Protein AF-A0A6B2TD72-F1 (afdb_monomer_lite)

Radius of gyration: 23.35 Å; chains: 1; bounding box: 45×33×60 Å

Secondary structure (DSSP, 8-state):
----EEEEEEETTEEEEEEE-TTS-EEEEEETTTTEEEES-GGGHHHHHHHHGGG--SS-EESSPPPPPHHHHHHHPPPGGG--TTS-TTHHHHHHHHHSPPP--------

Foldseek 3Di:
DFQKDWDWDADPNFIKIWIAGPVGDTQWMAGPVQLEIEGPDPVCVVVVCVVCVVVRDDDHYYYDDDDDDPVRVVVVDDDPVRDCPVVDPCPVVVVVCVVPPDDDDDDDPDD

pLDDT: mean 88.23, std 7.9, range [50.03, 96.5]

Sequence (111 aa):
MTGLRVVPAWRHGQERLYVYLADGRNVAWYDREASRVNLLSEESEEDVLDVLAPFLTGQVTVGPPPVPTPAELARLALHPDDDLAPNRPGEALRISLDRDPAPARRLRADA

Structure (mmCIF, N/CA/C/O backbone):
data_AF-A0A6B2TD72-F1
#
_entry.id   AF-A0A6B2TD72-F1
#
loop_
_atom_site.group_PDB
_atom_site.id
_atom_site.type_symbol
_atom_site.label_atom_id
_atom_site.label_alt_id
_atom_site.label_comp_id
_atom_site.label_asym_id
_atom_site.label_entity_id
_atom_site.label_seq_id
_atom_site.pdbx_PDB_ins_code
_atom_site.Cartn_x
_atom_site.Cartn_y
_atom_site.Cartn_z
_atom_site.occupancy
_atom_site.B_iso_or_equiv
_atom_site.auth_seq_id
_atom_site.auth_comp_id
_atom_site.auth_asym_id
_atom_site.auth_atom_id
_atom_site.pdbx_PDB_model_num
ATOM 1 N N . MET A 1 1 ? -19.311 14.141 12.515 1.00 50.03 1 MET A N 1
ATOM 2 C CA . MET A 1 1 ? -19.519 13.082 11.509 1.00 50.03 1 MET A CA 1
ATOM 3 C C . MET A 1 1 ? -18.783 13.507 10.263 1.00 50.03 1 MET A C 1
ATOM 5 O O . MET A 1 1 ? -19.303 14.287 9.471 1.00 50.03 1 MET A O 1
ATOM 9 N N . THR A 1 2 ? -17.528 13.106 10.164 1.00 64.31 2 THR A N 1
ATOM 10 C CA . THR A 1 2 ? -16.716 13.346 8.981 1.00 64.31 2 THR A CA 1
ATOM 11 C C . THR A 1 2 ? -17.319 12.544 7.836 1.00 64.31 2 THR A C 1
ATOM 13 O O . THR A 1 2 ? -17.680 11.383 8.000 1.00 64.31 2 THR A O 1
ATOM 16 N N . GLY A 1 3 ? -17.562 13.189 6.693 1.00 84.75 3 GLY A N 1
ATOM 17 C CA . GLY A 1 3 ? -18.203 12.583 5.518 1.00 84.75 3 GLY A CA 1
ATOM 18 C C . GLY A 1 3 ? -17.310 11.557 4.814 1.00 84.75 3 GLY A C 1
ATOM 19 O O . GLY A 1 3 ? -17.234 11.559 3.587 1.00 84.75 3 GLY A O 1
ATOM 20 N N . LEU A 1 4 ? -16.580 10.750 5.585 1.00 93.81 4 LEU A N 1
ATOM 21 C CA . LEU A 1 4 ? -15.668 9.735 5.106 1.00 93.81 4 LEU A CA 1
ATOM 22 C C . LEU A 1 4 ? -16.442 8.519 4.616 1.00 93.81 4 LEU A C 1
ATOM 24 O O . LEU A 1 4 ? -17.421 8.075 5.217 1.00 93.81 4 LEU A O 1
ATOM 28 N N . ARG A 1 5 ? -15.969 7.960 3.508 1.00 95.06 5 ARG A N 1
ATOM 29 C CA . ARG A 1 5 ? -16.525 6.765 2.887 1.00 95.06 5 ARG A CA 1
ATOM 30 C C . ARG A 1 5 ? -15.448 5.702 2.768 1.00 95.06 5 ARG A C 1
ATOM 32 O O . ARG A 1 5 ? -14.403 5.946 2.171 1.00 95.06 5 ARG A O 1
ATOM 39 N N . VAL A 1 6 ? -15.761 4.503 3.247 1.00 96.50 6 VAL A N 1
ATOM 40 C CA . VAL A 1 6 ? -14.925 3.312 3.069 1.00 96.50 6 VAL A CA 1
ATOM 41 C C . VAL A 1 6 ? -15.354 2.572 1.801 1.00 96.50 6 VAL A C 1
ATOM 43 O O . VAL A 1 6 ? -16.540 2.303 1.599 1.00 96.50 6 VAL A O 1
ATOM 46 N N . VAL A 1 7 ? -14.399 2.259 0.927 1.00 95.88 7 VAL A N 1
ATOM 47 C CA . VAL A 1 7 ? -14.626 1.553 -0.341 1.00 95.88 7 VAL A CA 1
ATOM 48 C C . VAL A 1 7 ? -13.697 0.339 -0.429 1.00 95.88 7 VAL A C 1
ATOM 50 O O . VAL A 1 7 ? -12.478 0.519 -0.475 1.00 95.88 7 VAL A O 1
ATOM 53 N N . PRO A 1 8 ? -14.235 -0.892 -0.482 1.00 94.81 8 PRO A N 1
ATOM 54 C CA . PRO A 1 8 ? -13.428 -2.081 -0.710 1.00 94.81 8 PRO A CA 1
ATOM 55 C C . PRO A 1 8 ? -12.945 -2.147 -2.161 1.00 94.81 8 PRO A C 1
ATOM 57 O O . PRO A 1 8 ? -13.685 -1.827 -3.094 1.00 94.81 8 PRO A O 1
ATOM 60 N N . ALA A 1 9 ? -11.708 -2.592 -2.358 1.00 93.75 9 ALA A N 1
ATOM 61 C CA . ALA A 1 9 ? -11.115 -2.789 -3.670 1.00 93.75 9 ALA A CA 1
ATOM 62 C C . ALA A 1 9 ? -10.131 -3.964 -3.672 1.00 93.75 9 ALA A C 1
ATOM 64 O O . ALA A 1 9 ? -9.455 -4.240 -2.684 1.00 93.75 9 ALA A O 1
ATOM 65 N N . TRP A 1 10 ? -10.027 -4.616 -4.829 1.00 90.25 10 TRP A N 1
ATOM 66 C CA . TRP A 1 10 ? -9.058 -5.674 -5.093 1.00 90.25 10 TRP A CA 1
ATOM 67 C C . TRP A 1 10 ? -7.984 -5.152 -6.044 1.00 90.25 10 TRP A C 1
ATOM 69 O O . TRP A 1 10 ? -8.278 -4.779 -7.182 1.00 90.25 10 TRP A O 1
ATOM 79 N N . ARG A 1 11 ? -6.730 -5.114 -5.587 1.00 82.31 11 ARG A N 1
ATOM 80 C CA . ARG A 1 11 ? -5.578 -4.722 -6.411 1.00 82.31 11 ARG A CA 1
ATOM 81 C C . ARG A 1 11 ? -4.423 -5.680 -6.201 1.00 82.31 11 ARG A C 1
ATOM 83 O O . ARG A 1 11 ? -4.081 -5.986 -5.071 1.00 82.31 11 ARG A O 1
ATOM 90 N N . HIS A 1 12 ? -3.797 -6.105 -7.300 1.00 80.69 12 HIS A N 1
ATOM 91 C CA . HIS A 1 12 ? -2.622 -6.987 -7.274 1.00 80.69 12 HIS A CA 1
ATOM 92 C C . HIS A 1 12 ? -2.826 -8.263 -6.430 1.00 80.69 12 HIS A C 1
ATOM 94 O O . HIS A 1 12 ? -1.890 -8.752 -5.815 1.00 80.69 12 HIS A O 1
ATOM 100 N N . GLY A 1 13 ? -4.058 -8.788 -6.389 1.00 85.06 13 GLY A N 1
ATOM 101 C CA . GLY A 1 13 ? -4.415 -9.963 -5.584 1.00 85.06 13 GLY A CA 1
ATOM 102 C C . GLY A 1 13 ? -4.691 -9.686 -4.101 1.00 85.06 13 GLY A C 1
ATOM 103 O O . GLY A 1 13 ? -5.017 -10.623 -3.385 1.00 85.06 13 GLY A O 1
ATOM 104 N N . GLN A 1 14 ? -4.611 -8.430 -3.652 1.00 86.44 14 GLN A N 1
ATOM 105 C CA . GLN A 1 14 ? -4.825 -8.036 -2.259 1.00 86.44 14 GLN A CA 1
ATOM 106 C C . GLN A 1 14 ? -6.141 -7.273 -2.080 1.00 86.44 14 GLN A C 1
ATOM 108 O O . GLN A 1 14 ? -6.482 -6.395 -2.884 1.00 86.44 14 GLN A O 1
ATOM 113 N N . GLU A 1 15 ? -6.859 -7.583 -0.997 1.00 90.88 15 GLU A N 1
ATOM 114 C CA . GLU A 1 15 ? -8.034 -6.829 -0.557 1.00 90.88 15 GLU A CA 1
ATOM 115 C C . GLU A 1 15 ? -7.598 -5.600 0.252 1.00 90.88 15 GLU A C 1
ATOM 117 O O . GLU A 1 15 ? -6.874 -5.708 1.244 1.00 90.88 15 GLU A O 1
ATOM 122 N N . ARG A 1 16 ? -8.062 -4.418 -0.163 1.00 94.56 16 ARG A N 1
ATOM 123 C CA . ARG A 1 16 ? -7.784 -3.142 0.505 1.00 94.56 16 ARG A CA 1
ATOM 124 C C . ARG A 1 16 ? -9.066 -2.359 0.723 1.00 94.56 16 ARG A C 1
ATOM 126 O O . ARG A 1 16 ? -9.958 -2.372 -0.125 1.00 94.56 16 ARG A O 1
ATOM 133 N N . LEU A 1 17 ? -9.134 -1.628 1.831 1.00 95.88 17 LEU A N 1
ATOM 134 C CA . LEU A 1 17 ? -10.212 -0.673 2.085 1.00 95.88 17 LEU A CA 1
ATOM 135 C C . LEU A 1 17 ? -9.678 0.743 1.925 1.00 95.88 17 LEU A C 1
ATOM 137 O O . LEU A 1 17 ? -8.782 1.151 2.653 1.00 95.88 17 LEU A O 1
ATOM 141 N N . TYR A 1 18 ? -10.223 1.492 0.979 1.00 95.62 18 TYR A N 1
ATOM 142 C CA . TYR A 1 18 ? -9.856 2.882 0.742 1.00 95.62 18 TYR A CA 1
ATOM 143 C C . TYR A 1 18 ? -10.796 3.821 1.486 1.00 95.62 18 TYR A C 1
ATOM 145 O O . TYR A 1 18 ? -12.006 3.599 1.492 1.00 95.62 18 TYR A O 1
ATOM 153 N N . VAL A 1 19 ? -10.249 4.882 2.071 1.00 96.19 19 VAL A N 1
ATOM 154 C CA . VAL A 1 19 ? -11.007 5.910 2.782 1.00 96.19 19 VAL A CA 1
ATOM 155 C C . VAL A 1 19 ? -10.971 7.194 1.970 1.00 96.19 19 VAL A C 1
ATOM 157 O O . VAL A 1 19 ? -9.906 7.740 1.676 1.00 96.19 19 VAL A O 1
ATOM 160 N N . TYR A 1 20 ? -12.154 7.670 1.602 1.00 95.44 20 TYR A N 1
ATOM 161 C CA . TYR A 1 20 ? -12.337 8.868 0.797 1.00 95.44 20 TYR A CA 1
ATOM 162 C C . TYR A 1 20 ? -13.065 9.949 1.580 1.00 95.44 20 TYR A C 1
ATOM 164 O O . TYR A 1 20 ? -14.011 9.653 2.305 1.00 95.44 20 TYR A O 1
ATOM 172 N N . LEU A 1 21 ? -12.672 11.200 1.367 1.00 93.19 21 LEU A N 1
ATOM 173 C CA . LEU A 1 21 ? -13.443 12.379 1.742 1.00 93.19 21 LEU A CA 1
ATOM 174 C C . LEU A 1 21 ? -14.701 12.511 0.877 1.00 93.19 21 LEU A C 1
ATOM 176 O O . LEU A 1 21 ? -14.804 11.939 -0.211 1.00 93.19 21 LEU A O 1
ATOM 180 N N . ALA A 1 22 ? -15.643 13.334 1.340 1.00 90.81 22 ALA A N 1
ATOM 181 C CA . ALA A 1 22 ? -16.875 13.638 0.613 1.00 90.81 22 ALA A CA 1
ATOM 182 C C . ALA A 1 22 ? -16.623 14.280 -0.767 1.00 90.81 22 ALA A C 1
ATOM 184 O O . ALA A 1 22 ? -17.441 14.133 -1.671 1.00 90.81 22 ALA A O 1
ATOM 185 N N . ASP A 1 23 ? -15.484 14.957 -0.940 1.00 90.06 23 ASP A N 1
ATOM 186 C CA . ASP A 1 23 ? -15.040 15.535 -2.215 1.00 90.06 23 ASP A CA 1
ATOM 187 C C . ASP A 1 23 ? -14.371 14.516 -3.162 1.00 90.06 23 ASP A C 1
ATOM 189 O O . ASP A 1 23 ? -13.971 14.865 -4.271 1.00 90.06 23 ASP A O 1
ATOM 193 N N . GLY A 1 24 ? -14.256 13.251 -2.743 1.00 91.44 24 GLY A N 1
ATOM 194 C CA . GLY A 1 24 ? -13.667 12.166 -3.522 1.00 91.44 24 GLY A CA 1
ATOM 195 C C . GLY A 1 24 ? -12.148 12.030 -3.396 1.00 91.44 24 GLY A C 1
ATOM 196 O O . GLY A 1 24 ? -11.577 11.141 -4.033 1.00 91.44 24 GLY A O 1
ATOM 197 N N . ARG A 1 25 ? -11.468 12.847 -2.581 1.00 93.25 25 ARG A N 1
ATOM 198 C CA . ARG A 1 25 ? -10.035 12.663 -2.306 1.00 93.25 25 ARG A CA 1
ATOM 199 C C . ARG A 1 25 ? -9.803 11.452 -1.410 1.00 93.25 25 ARG A C 1
ATOM 201 O O . ARG A 1 25 ? -10.482 11.272 -0.406 1.00 93.25 25 ARG A O 1
ATOM 208 N N . ASN A 1 26 ? -8.820 10.633 -1.765 1.00 93.75 26 ASN A N 1
ATOM 209 C CA . ASN A 1 26 ? -8.355 9.536 -0.923 1.00 93.75 26 ASN A CA 1
ATOM 210 C C . ASN A 1 26 ? -7.478 10.098 0.204 1.00 93.75 26 ASN A C 1
ATOM 212 O O . ASN A 1 26 ? -6.536 10.838 -0.079 1.00 93.75 26 ASN A O 1
ATOM 216 N N . VAL A 1 27 ? -7.779 9.734 1.447 1.00 94.75 27 VAL A N 1
ATOM 217 C CA . VAL A 1 27 ? -7.016 10.151 2.633 1.00 94.75 27 VAL A CA 1
ATOM 218 C C . VAL A 1 27 ? -6.297 9.001 3.324 1.00 94.75 27 VAL A C 1
ATOM 220 O O . VAL A 1 27 ? -5.326 9.248 4.036 1.00 94.75 27 VAL A O 1
ATOM 223 N N . ALA A 1 28 ? -6.720 7.755 3.104 1.00 95.19 28 ALA A N 1
ATOM 224 C CA . ALA A 1 28 ? -6.067 6.587 3.677 1.00 95.19 28 ALA A CA 1
ATOM 225 C C . ALA A 1 28 ? -6.456 5.287 2.970 1.00 95.19 28 ALA A C 1
ATOM 227 O O . ALA A 1 28 ? -7.453 5.204 2.250 1.00 95.19 28 ALA A O 1
ATOM 228 N N . TRP A 1 29 ? -5.702 4.226 3.238 1.00 94.75 29 TRP A N 1
ATOM 229 C CA . TRP A 1 29 ? -6.124 2.869 2.911 1.00 94.75 29 TRP A CA 1
ATOM 230 C C . TRP A 1 29 ? -5.655 1.857 3.955 1.00 94.75 29 TRP A C 1
ATOM 232 O O . TRP A 1 29 ? -4.561 1.970 4.506 1.00 94.75 29 TRP A O 1
ATOM 242 N N . TYR A 1 30 ? -6.492 0.856 4.212 1.00 94.56 30 TYR A N 1
ATOM 243 C CA . TYR A 1 30 ? -6.211 -0.266 5.095 1.00 94.56 30 TYR A CA 1
ATOM 244 C C . TYR A 1 30 ? -5.836 -1.502 4.277 1.00 94.56 30 TYR A C 1
ATOM 246 O O . TYR A 1 30 ? -6.599 -1.946 3.413 1.00 94.56 30 TYR A O 1
ATOM 254 N N . ASP A 1 31 ? -4.653 -2.035 4.563 1.00 92.38 31 ASP A N 1
ATOM 255 C CA . ASP A 1 31 ? -4.189 -3.342 4.125 1.00 92.38 31 ASP A CA 1
ATOM 256 C C . ASP A 1 31 ? -4.652 -4.403 5.125 1.00 92.38 31 ASP A C 1
ATOM 258 O O . ASP A 1 31 ? -4.193 -4.424 6.273 1.00 92.38 31 ASP A O 1
ATOM 262 N N . ARG A 1 32 ? -5.561 -5.279 4.694 1.00 89.75 32 ARG A N 1
ATOM 263 C CA . ARG A 1 32 ? -6.057 -6.370 5.540 1.00 89.75 32 ARG A CA 1
ATOM 264 C C . ARG A 1 32 ? -5.026 -7.465 5.764 1.00 89.75 32 ARG A C 1
ATOM 266 O O . ARG A 1 32 ? -5.040 -8.088 6.818 1.00 89.75 32 ARG A O 1
ATOM 273 N N . GLU A 1 33 ? -4.148 -7.697 4.796 1.00 88.81 33 GLU A N 1
ATOM 274 C CA . GLU A 1 33 ? -3.129 -8.742 4.876 1.00 88.81 33 GLU A CA 1
ATOM 275 C C . GLU A 1 33 ? -2.006 -8.323 5.830 1.00 88.81 33 GLU A C 1
ATOM 277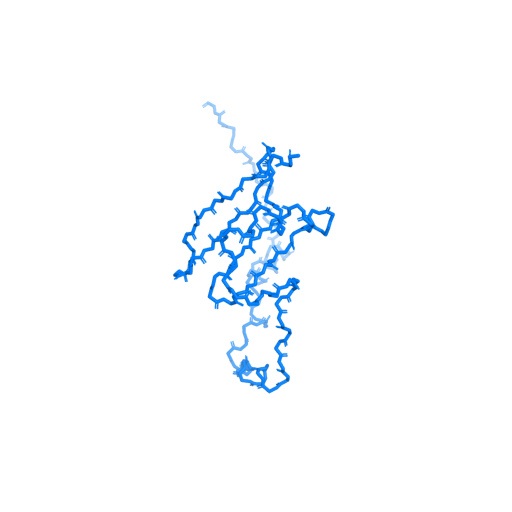 O O . GLU A 1 33 ? -1.571 -9.105 6.672 1.00 88.81 33 GLU A O 1
ATOM 282 N N . ALA A 1 34 ? -1.583 -7.059 5.750 1.00 88.75 34 ALA A N 1
ATOM 283 C CA . ALA A 1 34 ? -0.523 -6.515 6.597 1.00 88.75 34 ALA A CA 1
ATOM 284 C C . ALA A 1 34 ? -1.018 -5.893 7.919 1.00 88.75 34 ALA A C 1
ATOM 286 O O . ALA A 1 34 ? -0.202 -5.363 8.676 1.00 88.75 34 ALA A O 1
ATOM 287 N N . SER A 1 35 ? -2.332 -5.898 8.184 1.00 92.31 35 SER A N 1
ATOM 288 C CA . SER A 1 35 ? -2.971 -5.182 9.300 1.00 92.31 35 SER A CA 1
ATOM 289 C C . SER A 1 35 ? -2.425 -3.758 9.473 1.00 92.31 35 SER A C 1
ATOM 291 O O . SER A 1 35 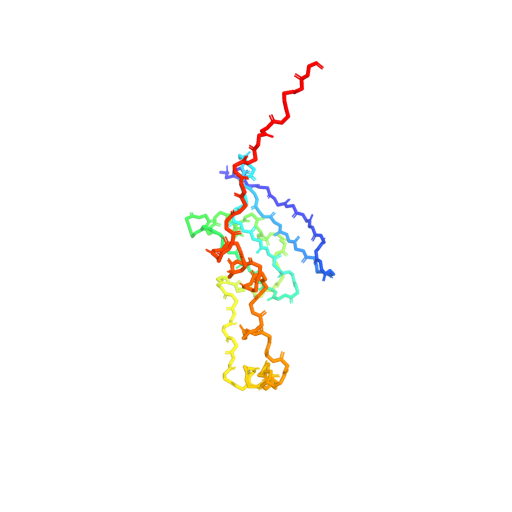? -1.954 -3.362 10.546 1.00 92.31 35 SER A O 1
ATOM 293 N N . ARG A 1 36 ? -2.453 -2.979 8.384 1.00 92.44 36 ARG A N 1
ATOM 294 C CA . ARG A 1 36 ? -1.809 -1.661 8.331 1.00 92.44 36 ARG A CA 1
ATOM 295 C C . ARG A 1 36 ? -2.684 -0.593 7.703 1.00 92.44 36 ARG A C 1
ATOM 297 O O . ARG A 1 36 ? -3.172 -0.761 6.590 1.00 92.44 36 ARG A O 1
ATOM 304 N N . VAL A 1 37 ? -2.807 0.540 8.383 1.00 95.12 37 VAL A N 1
ATOM 305 C CA . VAL A 1 37 ? -3.422 1.755 7.848 1.00 95.12 37 VAL A CA 1
ATOM 306 C C . VAL A 1 37 ? -2.326 2.676 7.328 1.00 95.12 37 VAL A C 1
ATOM 308 O O . VAL A 1 37 ? -1.420 3.083 8.056 1.00 95.12 37 VAL A O 1
ATOM 311 N N . ASN A 1 38 ? -2.418 3.005 6.047 1.00 93.50 38 ASN A N 1
ATOM 312 C CA . ASN A 1 38 ? -1.546 3.956 5.381 1.00 93.50 38 ASN A CA 1
ATOM 313 C C . ASN A 1 38 ? -2.301 5.273 5.239 1.00 93.50 38 ASN A C 1
ATOM 315 O O . ASN A 1 38 ? -3.282 5.346 4.496 1.00 93.50 38 ASN A O 1
ATOM 319 N N . LEU A 1 39 ? -1.836 6.298 5.944 1.00 93.56 39 LEU A N 1
ATOM 320 C CA . LEU A 1 39 ? -2.381 7.647 5.873 1.00 93.56 39 LEU A CA 1
ATOM 321 C C . LEU A 1 39 ? -1.711 8.420 4.736 1.00 93.56 39 LEU A C 1
ATOM 323 O O . LEU A 1 39 ? -0.500 8.341 4.544 1.00 93.56 39 LEU A O 1
ATOM 327 N N . LEU A 1 40 ? -2.512 9.170 3.985 1.00 90.94 40 LEU A N 1
ATOM 328 C CA . LEU A 1 40 ? -2.046 10.135 2.986 1.00 90.94 40 LEU A CA 1
ATOM 329 C C . LEU A 1 40 ? -2.088 11.575 3.525 1.00 90.94 40 LEU A C 1
ATOM 331 O O . LEU A 1 40 ? -1.524 12.476 2.911 1.00 90.94 40 LEU A O 1
ATOM 335 N N . SER A 1 41 ? -2.756 11.785 4.661 1.00 84.62 41 SER A N 1
ATOM 336 C CA . SER A 1 41 ? -2.821 13.045 5.399 1.00 84.62 41 SER A CA 1
ATOM 337 C C . SER A 1 41 ? -2.867 12.742 6.897 1.00 84.62 41 SER A C 1
ATOM 339 O O . SER A 1 41 ? -3.746 12.007 7.346 1.00 84.62 41 SER A O 1
ATOM 341 N N . GLU A 1 42 ? -1.925 13.300 7.657 1.00 84.69 42 GLU A N 1
ATOM 342 C CA . GLU A 1 42 ? -1.855 13.142 9.120 1.00 84.69 42 GLU A CA 1
ATOM 343 C C . GLU A 1 42 ? -3.022 13.850 9.828 1.00 84.69 42 GLU A C 1
ATOM 345 O O . GLU A 1 42 ? -3.514 13.379 10.846 1.00 84.69 42 GLU A O 1
ATOM 350 N N . GLU A 1 43 ? -3.540 14.936 9.246 1.00 87.19 43 GLU A N 1
ATOM 351 C CA . GLU A 1 43 ? -4.639 15.729 9.818 1.00 87.19 43 GLU A CA 1
ATOM 352 C C . GLU A 1 43 ? -5.954 14.942 9.947 1.00 87.19 43 GLU A C 1
ATOM 354 O O . GLU A 1 43 ? -6.830 15.333 10.710 1.00 87.19 43 GLU A O 1
ATOM 359 N N . SER A 1 44 ? -6.112 13.853 9.187 1.00 87.88 44 SER A N 1
ATOM 360 C CA . SER A 1 44 ? -7.324 13.020 9.169 1.00 87.88 44 SER A CA 1
ATOM 361 C C . SER A 1 44 ? -7.170 11.702 9.935 1.00 87.88 44 SER A C 1
ATOM 363 O O . SER A 1 44 ? -8.027 10.834 9.797 1.00 87.88 44 SER A O 1
ATOM 365 N N . GLU A 1 45 ? -6.087 11.507 10.695 1.00 91.81 45 GLU A N 1
ATOM 366 C CA . GLU A 1 45 ? -5.784 10.225 11.349 1.00 91.81 45 GLU A CA 1
ATOM 367 C C . GLU A 1 45 ? -6.927 9.721 12.240 1.00 91.81 45 GLU A C 1
ATOM 369 O O . GLU A 1 45 ? -7.393 8.596 12.058 1.00 91.81 45 GLU A O 1
ATOM 374 N N . GLU A 1 46 ? -7.400 10.550 13.171 1.00 92.50 46 GLU A N 1
ATOM 375 C CA . GLU A 1 46 ? -8.426 10.160 14.145 1.00 92.50 46 GLU A CA 1
ATOM 376 C C . GLU A 1 46 ? -9.741 9.774 13.452 1.00 92.50 46 GLU A C 1
ATOM 378 O O . GLU A 1 46 ? -10.285 8.698 13.696 1.00 92.50 46 GLU A O 1
ATOM 383 N N . ASP A 1 47 ? -10.193 10.598 12.506 1.00 93.50 47 ASP A N 1
ATOM 384 C CA . ASP A 1 47 ? -11.399 10.345 11.715 1.00 93.50 47 ASP A CA 1
ATOM 385 C C . ASP A 1 47 ? -11.286 9.079 10.849 1.00 93.50 47 ASP A C 1
ATOM 387 O O . ASP A 1 47 ? -12.251 8.325 10.685 1.00 93.50 47 ASP A O 1
ATOM 391 N N . VAL A 1 48 ? -10.101 8.825 10.283 1.00 94.56 48 VAL A N 1
ATOM 392 C CA . VAL A 1 48 ? -9.819 7.613 9.504 1.00 94.56 48 VAL A CA 1
ATOM 393 C C . VAL A 1 48 ? -9.880 6.373 10.392 1.00 94.56 48 VAL A C 1
ATOM 395 O O . VAL A 1 48 ? -10.440 5.356 9.977 1.00 94.56 48 VAL A O 1
ATOM 398 N N . LEU A 1 49 ? -9.305 6.427 11.593 1.00 94.25 49 LEU A N 1
ATOM 399 C CA . LEU A 1 49 ? -9.332 5.303 12.525 1.00 94.25 49 LEU A CA 1
ATOM 400 C C . LEU A 1 49 ? -10.749 5.030 13.035 1.00 94.25 49 LEU A C 1
ATOM 402 O O . LEU A 1 49 ? -11.136 3.863 13.106 1.00 94.25 49 LEU A O 1
ATOM 406 N N . ASP A 1 50 ? -11.536 6.072 13.303 1.00 94.62 50 ASP A N 1
ATOM 407 C CA . ASP A 1 50 ? -12.935 5.940 13.723 1.00 94.62 50 ASP A CA 1
ATOM 408 C C . ASP A 1 50 ? -13.790 5.270 12.633 1.00 94.62 50 ASP A C 1
ATOM 410 O O . ASP A 1 50 ? -14.461 4.266 12.883 1.00 94.62 50 ASP A O 1
ATOM 414 N N . VAL A 1 51 ? -13.694 5.731 11.376 1.00 95.56 51 VAL A N 1
ATOM 415 C CA . VAL A 1 51 ? -14.478 5.143 10.273 1.00 95.56 51 VAL A CA 1
ATOM 416 C C . VAL A 1 51 ? -14.019 3.726 9.906 1.00 95.56 51 VAL A C 1
ATOM 418 O O . VAL A 1 51 ? -14.818 2.913 9.430 1.00 95.56 51 VAL A O 1
ATOM 421 N N . LEU A 1 52 ? -12.737 3.408 10.116 1.00 95.19 52 LEU A N 1
ATOM 422 C CA . LEU A 1 52 ? -12.193 2.076 9.859 1.00 95.19 52 LEU A CA 1
ATOM 423 C C . LEU A 1 52 ? -12.433 1.094 11.004 1.00 95.19 52 LEU A C 1
ATOM 425 O O . LEU A 1 52 ? -12.374 -0.108 10.743 1.00 95.19 52 LEU A O 1
ATOM 429 N N . ALA A 1 53 ? -12.734 1.556 12.222 1.00 94.38 53 ALA A N 1
ATOM 430 C CA . ALA A 1 53 ? -12.859 0.720 13.416 1.00 94.38 53 ALA A CA 1
ATOM 431 C C . ALA A 1 53 ? -13.688 -0.571 13.219 1.00 94.38 53 ALA A C 1
ATOM 433 O O . ALA A 1 53 ? -13.231 -1.623 13.668 1.00 94.38 53 ALA A O 1
ATOM 434 N N . PRO A 1 54 ? -14.828 -0.577 12.492 1.00 94.25 54 PRO A N 1
ATOM 435 C CA . PRO A 1 54 ? -15.603 -1.802 12.255 1.00 94.25 54 PRO A CA 1
ATOM 436 C C . PRO A 1 54 ? -14.898 -2.858 11.388 1.00 94.25 54 PRO A C 1
ATOM 438 O O . PRO A 1 54 ? -15.308 -4.017 11.368 1.00 94.25 54 PRO A O 1
ATOM 441 N N . PHE A 1 55 ? -13.879 -2.462 10.625 1.00 92.19 55 PHE A N 1
ATOM 442 C CA . PHE A 1 55 ? -13.185 -3.307 9.654 1.00 92.19 55 PHE A CA 1
ATOM 443 C C . PHE A 1 55 ? -11.813 -3.786 10.126 1.00 92.19 55 PHE A C 1
ATOM 445 O O . PHE A 1 55 ? -11.267 -4.714 9.521 1.00 92.19 55 PHE A O 1
ATOM 452 N N . LEU A 1 56 ? -11.256 -3.140 11.154 1.00 92.19 56 LEU A N 1
ATOM 453 C CA . LEU A 1 56 ? -9.944 -3.456 11.703 1.00 92.19 56 LEU A CA 1
ATOM 454 C C . LEU A 1 56 ? -9.985 -4.795 12.443 1.00 92.19 56 LEU A C 1
ATOM 456 O O . LEU A 1 56 ? -10.817 -5.018 13.322 1.00 92.19 56 LEU A O 1
ATOM 460 N N . THR A 1 57 ? -9.058 -5.688 12.107 1.00 87.38 57 THR A N 1
ATOM 461 C CA . THR A 1 57 ? -8.935 -6.996 12.758 1.00 87.38 57 THR A CA 1
ATOM 462 C C . THR A 1 57 ? -7.667 -7.061 13.601 1.00 87.38 57 THR A C 1
ATOM 464 O O . THR A 1 57 ? -6.563 -7.143 13.064 1.00 87.38 57 THR A O 1
ATOM 467 N N . GLY A 1 58 ? -7.824 -7.076 14.927 1.00 86.19 58 GLY A N 1
ATOM 468 C CA . GLY A 1 58 ? -6.709 -7.201 15.868 1.00 86.19 58 GLY A CA 1
ATOM 469 C C . GLY A 1 58 ? -5.905 -5.909 16.039 1.00 86.19 58 GLY A C 1
ATOM 470 O O . GLY A 1 58 ? -6.443 -4.811 15.924 1.00 86.19 58 GLY A O 1
ATOM 471 N N . GLN A 1 59 ? -4.618 -6.043 16.366 1.00 87.50 59 GLN A N 1
ATOM 472 C CA . GLN A 1 59 ? -3.716 -4.895 16.446 1.00 87.50 59 GLN A CA 1
ATOM 473 C C . GLN A 1 59 ? -3.358 -4.413 15.040 1.00 87.50 59 GLN A C 1
ATOM 475 O O . GLN A 1 59 ? -2.991 -5.207 14.175 1.00 87.50 59 GLN A O 1
ATOM 480 N N . VAL A 1 60 ? -3.453 -3.103 14.838 1.00 91.94 60 VAL A N 1
ATOM 481 C CA . VAL A 1 60 ? -3.222 -2.453 13.550 1.00 91.94 60 VAL A CA 1
ATOM 482 C C . VAL A 1 60 ? -2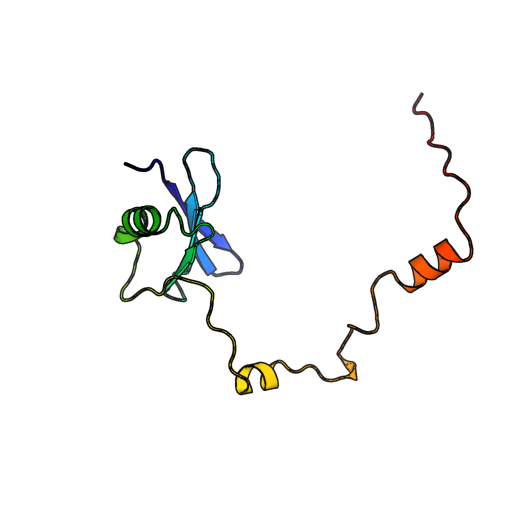.069 -1.478 13.698 1.00 91.94 60 VAL A C 1
ATOM 484 O O . VAL A 1 60 ? -1.949 -0.791 14.711 1.00 91.94 60 VAL A O 1
ATOM 487 N N . THR A 1 61 ? -1.213 -1.423 12.685 1.00 93.25 61 THR A N 1
ATOM 488 C CA . THR A 1 61 ? -0.136 -0.433 12.618 1.00 93.25 61 THR A CA 1
ATOM 489 C C . THR A 1 61 ? -0.560 0.750 11.762 1.00 93.25 61 THR A C 1
ATOM 491 O O . THR A 1 61 ? -1.152 0.573 10.698 1.00 93.25 61 THR A O 1
ATOM 494 N N . VAL A 1 62 ? -0.253 1.959 12.223 1.00 92.50 62 VAL A N 1
ATOM 495 C CA . VAL A 1 62 ? -0.457 3.198 11.467 1.00 92.50 62 VAL A CA 1
ATOM 496 C C . VAL A 1 62 ? 0.906 3.729 11.050 1.00 92.50 62 VAL A C 1
ATOM 498 O O . VAL A 1 62 ? 1.863 3.677 11.825 1.00 92.50 62 VAL A O 1
ATOM 501 N N . GLY A 1 63 ? 1.002 4.211 9.815 1.00 83.50 63 GLY A N 1
ATOM 502 C CA . GLY A 1 63 ? 2.193 4.889 9.314 1.00 83.50 63 GLY A CA 1
ATOM 503 C C . GLY A 1 63 ? 2.910 4.139 8.190 1.00 83.50 63 GLY A C 1
ATOM 504 O O . GLY A 1 63 ? 2.421 3.111 7.699 1.00 83.50 63 GLY A O 1
ATOM 505 N N . PRO A 1 64 ? 4.067 4.661 7.746 1.00 79.38 64 PRO A N 1
ATOM 506 C CA . PRO A 1 64 ? 4.761 4.162 6.568 1.00 79.38 64 PRO A CA 1
ATOM 507 C C . PRO A 1 64 ? 5.171 2.696 6.748 1.00 79.38 64 PRO A C 1
ATOM 509 O O . PRO A 1 64 ? 5.453 2.275 7.878 1.00 79.38 64 PRO A O 1
ATOM 512 N N . PRO A 1 65 ? 5.204 1.904 5.658 1.00 80.06 65 PRO A N 1
ATOM 513 C CA . PRO A 1 65 ? 5.639 0.515 5.721 1.00 80.06 65 PRO A CA 1
ATOM 514 C C . PRO A 1 65 ? 7.026 0.420 6.372 1.00 80.06 65 PRO A C 1
ATOM 516 O O . PRO A 1 65 ? 7.834 1.345 6.237 1.00 80.06 65 PRO A O 1
ATOM 519 N N . PRO A 1 66 ? 7.307 -0.676 7.098 1.00 83.94 66 PRO A N 1
ATOM 520 C CA . PRO A 1 66 ? 8.600 -0.845 7.739 1.00 83.94 66 PRO A CA 1
ATOM 521 C C . PRO A 1 66 ? 9.703 -0.785 6.682 1.00 83.94 66 PRO A C 1
ATOM 523 O O . PRO A 1 66 ? 9.581 -1.367 5.602 1.00 83.94 66 PRO A O 1
ATOM 526 N N . VAL A 1 67 ? 10.777 -0.062 6.994 1.00 87.19 67 VAL A N 1
ATOM 527 C CA . VAL A 1 67 ? 11.952 -0.018 6.125 1.00 87.19 67 VAL A CA 1
ATOM 528 C C . VAL A 1 67 ? 12.585 -1.414 6.118 1.00 87.19 67 VAL A C 1
ATOM 530 O O . VAL A 1 67 ? 12.801 -1.963 7.203 1.00 87.19 67 VAL A O 1
ATOM 533 N N . PRO A 1 68 ? 12.893 -1.991 4.941 1.00 89.94 68 PRO A N 1
ATOM 534 C CA . PRO A 1 68 ? 13.573 -3.275 4.868 1.00 89.94 68 PRO A CA 1
ATOM 535 C C . PRO A 1 68 ? 14.898 -3.239 5.632 1.00 89.94 68 PRO A C 1
ATOM 537 O O . PRO A 1 68 ? 15.667 -2.278 5.542 1.00 89.94 68 PRO A O 1
ATOM 540 N N . THR A 1 69 ? 15.180 -4.299 6.377 1.00 91.50 69 THR A N 1
ATOM 541 C CA . THR A 1 69 ? 16.451 -4.464 7.081 1.00 91.50 69 THR A CA 1
ATOM 542 C C . THR A 1 69 ? 17.615 -4.562 6.088 1.00 91.50 69 THR A C 1
ATOM 544 O O . THR A 1 69 ? 17.425 -4.986 4.945 1.00 91.50 69 THR A O 1
ATOM 547 N N . PRO A 1 70 ? 18.860 -4.270 6.507 1.00 93.06 70 PRO A N 1
ATOM 548 C CA . PRO A 1 70 ? 20.025 -4.450 5.640 1.00 93.06 70 PRO A CA 1
ATOM 549 C C . PRO A 1 70 ? 20.150 -5.870 5.067 1.00 93.06 70 PRO A C 1
ATOM 551 O O . PRO A 1 70 ? 20.565 -6.041 3.925 1.00 93.06 70 PRO A O 1
ATOM 554 N N . ALA A 1 71 ? 19.751 -6.891 5.833 1.00 92.75 71 ALA A N 1
ATOM 555 C CA . ALA A 1 71 ? 19.755 -8.280 5.380 1.00 92.75 71 ALA A CA 1
ATOM 556 C C . ALA A 1 71 ? 18.696 -8.551 4.298 1.00 92.75 71 ALA A C 1
ATOM 558 O O . ALA A 1 71 ? 18.958 -9.291 3.353 1.00 92.75 71 ALA A O 1
ATOM 559 N N . GLU A 1 72 ? 17.509 -7.951 4.412 1.00 93.25 72 GLU A N 1
ATOM 560 C CA . GLU A 1 72 ? 16.470 -8.027 3.379 1.00 93.25 72 GLU A CA 1
ATOM 561 C C . GLU A 1 72 ? 16.883 -7.262 2.120 1.00 93.25 72 GLU A C 1
ATOM 563 O O . GLU A 1 72 ? 16.722 -7.782 1.019 1.00 93.25 72 GLU A O 1
ATOM 568 N N . LEU A 1 73 ? 17.505 -6.088 2.268 1.00 90.94 73 LEU A N 1
ATOM 569 C CA . LEU A 1 73 ? 18.062 -5.337 1.141 1.00 90.94 73 LEU A CA 1
ATOM 570 C C . LEU A 1 73 ? 19.158 -6.122 0.416 1.00 90.94 73 LEU A C 1
ATOM 572 O O . LEU A 1 73 ? 19.172 -6.150 -0.809 1.00 90.94 73 LEU A O 1
ATOM 576 N N . ALA A 1 74 ? 20.032 -6.816 1.149 1.00 89.88 74 ALA A N 1
ATOM 577 C CA . ALA A 1 74 ? 21.068 -7.654 0.549 1.00 89.88 74 ALA A CA 1
ATOM 578 C C . ALA A 1 74 ? 20.489 -8.802 -0.299 1.00 89.88 74 ALA A C 1
ATOM 580 O O . ALA A 1 74 ? 21.105 -9.198 -1.282 1.00 89.88 74 ALA A O 1
ATOM 581 N N . ARG A 1 75 ? 19.295 -9.316 0.036 1.00 89.75 75 ARG A N 1
ATOM 582 C CA . ARG A 1 75 ? 18.592 -10.328 -0.779 1.00 89.75 75 ARG A CA 1
ATOM 583 C C . ARG A 1 75 ? 17.962 -9.754 -2.046 1.00 89.75 75 ARG A C 1
ATOM 585 O O . ARG A 1 75 ? 17.710 -10.505 -2.979 1.00 89.75 75 ARG A O 1
ATOM 592 N N . LEU A 1 76 ? 17.681 -8.453 -2.057 1.00 87.69 76 LEU A N 1
ATOM 593 C CA . LEU A 1 76 ? 17.167 -7.722 -3.215 1.00 87.69 76 LEU A CA 1
ATOM 594 C C . LEU A 1 76 ? 18.293 -7.131 -4.075 1.00 87.69 76 LEU A C 1
ATOM 596 O O . LEU A 1 76 ? 18.007 -6.538 -5.114 1.00 87.69 76 LEU A O 1
ATOM 600 N N . ALA A 1 77 ? 19.554 -7.259 -3.643 1.00 86.50 77 ALA A N 1
ATOM 601 C CA . ALA A 1 77 ? 20.698 -6.772 -4.393 1.00 86.50 77 ALA A CA 1
ATOM 602 C C . ALA A 1 77 ? 20.767 -7.496 -5.741 1.00 86.50 77 ALA A C 1
ATOM 604 O O . ALA A 1 77 ? 20.873 -8.721 -5.811 1.00 86.50 77 ALA A O 1
ATOM 605 N N . LEU A 1 78 ? 20.677 -6.707 -6.804 1.00 86.50 78 LEU A N 1
ATOM 606 C CA . LEU A 1 78 ? 20.716 -7.194 -8.168 1.00 86.50 78 LEU A CA 1
ATOM 607 C C . LEU A 1 78 ? 22.169 -7.450 -8.578 1.00 86.50 78 LEU A C 1
ATOM 609 O O . LEU A 1 78 ? 23.075 -6.723 -8.158 1.00 86.50 78 LEU A O 1
ATOM 613 N N . HIS A 1 79 ? 22.404 -8.490 -9.379 1.00 88.31 79 HIS A N 1
ATOM 614 C CA . HIS A 1 79 ? 23.728 -8.710 -9.950 1.00 88.31 79 HIS A CA 1
ATOM 615 C C . HIS A 1 79 ? 24.106 -7.495 -10.819 1.00 88.31 79 HIS A C 1
ATOM 617 O O . HIS A 1 79 ? 23.232 -6.980 -11.515 1.00 88.31 79 HIS A O 1
ATOM 623 N N . PRO A 1 80 ? 25.369 -7.027 -10.824 1.00 87.19 80 PRO A N 1
ATOM 624 C CA . PRO A 1 80 ? 25.767 -5.868 -11.627 1.00 87.19 80 PRO A CA 1
ATOM 625 C C . PRO A 1 80 ? 25.401 -5.985 -13.111 1.00 87.19 80 PRO A C 1
ATOM 627 O O . PRO A 1 80 ? 25.021 -4.994 -13.723 1.00 87.19 80 PRO A O 1
ATOM 630 N N . ASP A 1 81 ? 25.463 -7.196 -13.672 1.00 89.00 81 ASP A N 1
ATOM 631 C CA . ASP A 1 81 ? 25.091 -7.445 -15.075 1.00 89.00 81 ASP A CA 1
ATOM 632 C C . ASP A 1 81 ? 23.578 -7.353 -15.329 1.00 89.00 81 ASP A C 1
ATOM 634 O O . ASP A 1 81 ? 23.154 -7.123 -16.461 1.00 89.00 81 ASP A O 1
ATOM 638 N N . ASP A 1 82 ? 22.767 -7.515 -14.284 1.00 89.12 82 ASP A N 1
ATOM 639 C CA . ASP A 1 82 ? 21.313 -7.384 -14.349 1.00 89.12 82 ASP A CA 1
ATOM 640 C C . ASP A 1 82 ? 20.857 -5.947 -14.024 1.00 89.12 82 ASP A C 1
ATOM 642 O O . ASP A 1 82 ? 19.695 -5.598 -14.251 1.00 89.12 82 ASP A O 1
ATOM 646 N N . ASP A 1 83 ? 21.751 -5.088 -13.515 1.00 88.56 83 ASP A N 1
ATOM 647 C CA . ASP A 1 83 ? 21.451 -3.684 -13.246 1.00 88.56 83 ASP A CA 1
ATOM 648 C C . ASP A 1 83 ? 21.327 -2.896 -14.554 1.00 88.56 83 ASP A C 1
ATOM 650 O O . ASP A 1 83 ? 22.298 -2.579 -15.241 1.00 88.56 83 ASP A O 1
ATOM 654 N N . LEU A 1 84 ? 20.087 -2.548 -14.896 1.00 87.56 84 LEU A N 1
ATOM 655 C CA . LEU A 1 84 ? 19.765 -1.746 -16.070 1.00 87.56 84 LEU A CA 1
ATOM 656 C C . LEU A 1 84 ? 19.876 -0.234 -15.823 1.00 87.56 84 LEU A C 1
ATOM 658 O O . LEU A 1 84 ? 19.646 0.530 -16.760 1.00 87.56 84 LEU A O 1
ATOM 662 N N . ALA A 1 85 ? 20.240 0.232 -14.622 1.00 87.88 85 ALA A N 1
ATOM 663 C CA . ALA A 1 85 ? 20.432 1.659 -14.347 1.00 87.88 85 ALA A CA 1
ATOM 664 C C . ALA A 1 85 ? 21.413 2.369 -15.311 1.00 87.88 85 ALA A C 1
ATOM 666 O O . ALA A 1 85 ? 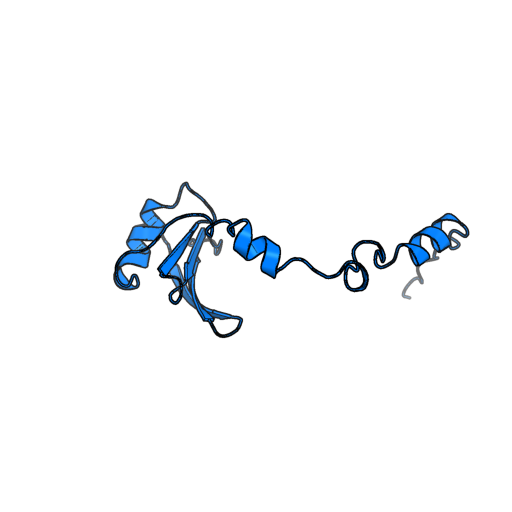21.146 3.526 -15.664 1.00 87.88 85 ALA A O 1
ATOM 667 N N . PRO A 1 86 ? 22.498 1.726 -15.801 1.00 87.31 86 PRO A N 1
ATOM 668 C CA . PRO A 1 86 ? 23.357 2.294 -16.842 1.00 87.31 86 PRO A CA 1
ATOM 669 C C . PRO A 1 86 ? 22.679 2.384 -18.219 1.00 87.31 86 PRO A C 1
ATOM 671 O O . PRO A 1 86 ? 23.016 3.256 -19.017 1.00 87.31 86 PRO A O 1
ATOM 674 N N . ASN A 1 87 ? 21.706 1.517 -18.507 1.00 86.50 87 ASN A N 1
ATOM 675 C CA . ASN A 1 87 ? 20.978 1.467 -19.775 1.00 86.50 87 ASN A CA 1
ATOM 676 C C . ASN A 1 87 ? 19.779 2.421 -19.745 1.00 86.50 87 ASN A C 1
ATOM 678 O O . ASN A 1 87 ? 18.622 1.995 -19.812 1.00 86.50 87 ASN A O 1
ATOM 682 N N . ARG A 1 88 ? 20.035 3.730 -19.627 1.00 87.56 88 ARG A N 1
ATOM 683 C CA . ARG A 1 88 ? 18.945 4.701 -19.494 1.00 87.56 88 ARG A CA 1
ATOM 684 C C . ARG A 1 88 ? 18.052 4.687 -20.739 1.00 87.56 88 ARG A C 1
ATOM 686 O O . ARG A 1 88 ? 18.519 4.977 -21.849 1.00 87.56 88 ARG A O 1
ATOM 693 N N . PRO A 1 89 ? 16.750 4.401 -20.583 1.00 91.44 89 PRO A N 1
ATOM 694 C CA . PRO A 1 89 ? 15.844 4.353 -21.715 1.00 91.44 89 PRO A CA 1
ATOM 695 C C . PRO A 1 89 ? 15.795 5.719 -22.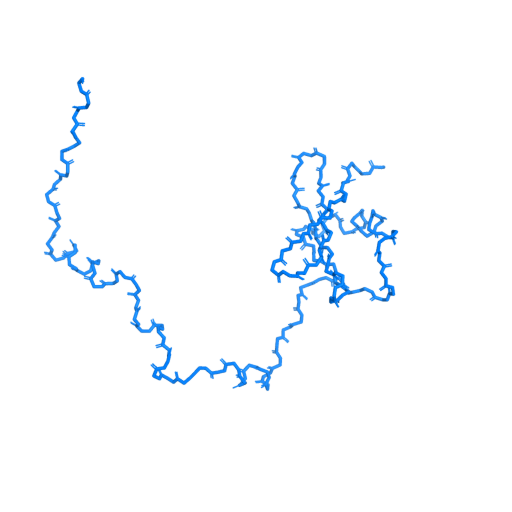405 1.00 91.44 89 PRO A C 1
ATOM 697 O O . PRO A 1 89 ? 15.602 6.757 -21.775 1.00 91.44 89 PRO A O 1
ATOM 700 N N . GLY A 1 90 ? 15.985 5.715 -23.724 1.00 89.25 90 GLY A N 1
ATOM 701 C CA . GLY A 1 90 ? 15.935 6.923 -24.546 1.00 89.25 90 GLY A CA 1
ATOM 702 C C . GLY A 1 90 ? 17.190 7.802 -24.517 1.00 89.25 90 GLY A C 1
ATOM 703 O O . GLY A 1 90 ? 17.213 8.786 -25.252 1.00 89.25 90 GLY A O 1
ATOM 704 N N . GLU A 1 91 ? 18.246 7.469 -23.764 1.00 92.62 91 GLU A N 1
ATOM 705 C CA . GLU A 1 91 ? 19.486 8.268 -23.747 1.00 92.62 91 GLU A CA 1
ATOM 706 C C . GLU A 1 91 ? 20.159 8.303 -25.125 1.00 92.62 91 GLU A C 1
ATOM 708 O O . GLU A 1 91 ? 20.481 9.380 -25.624 1.00 92.62 91 GLU A O 1
ATOM 713 N N . ALA A 1 92 ? 20.242 7.161 -25.814 1.00 89.44 92 ALA A N 1
ATOM 714 C CA . ALA A 1 92 ? 20.749 7.100 -27.187 1.00 89.44 92 ALA A CA 1
ATOM 715 C C . ALA A 1 92 ? 19.931 7.969 -28.166 1.00 89.44 92 ALA A C 1
ATOM 717 O O . ALA A 1 92 ? 20.498 8.657 -29.015 1.00 89.44 92 ALA A O 1
ATOM 718 N N . LEU A 1 93 ? 18.600 7.982 -28.025 1.00 88.88 93 LEU A N 1
ATOM 719 C CA . LEU A 1 93 ? 17.718 8.824 -28.838 1.00 88.88 93 LEU A CA 1
ATOM 720 C C . LEU A 1 93 ? 17.934 10.309 -28.533 1.00 88.88 93 LEU A C 1
ATOM 722 O O . LEU A 1 93 ? 17.974 11.126 -29.447 1.00 88.88 93 LEU A O 1
ATOM 726 N N . ARG A 1 94 ? 18.091 10.662 -27.256 1.00 90.00 94 ARG A N 1
ATOM 727 C CA . ARG A 1 94 ? 18.305 12.043 -26.821 1.00 90.00 94 ARG A CA 1
ATOM 728 C C . ARG A 1 94 ? 19.638 12.584 -27.333 1.00 90.00 94 ARG A C 1
ATOM 730 O O . ARG A 1 94 ? 19.651 13.648 -27.935 1.00 90.00 94 ARG A O 1
ATOM 737 N N . ILE A 1 95 ? 20.706 11.789 -27.238 1.00 92.31 95 ILE A N 1
ATOM 738 C CA . ILE A 1 95 ? 22.010 12.097 -27.847 1.00 92.31 95 ILE A CA 1
ATOM 739 C C . ILE A 1 95 ? 21.876 12.291 -29.364 1.00 92.31 95 ILE A C 1
ATOM 741 O O . ILE A 1 95 ? 22.489 13.197 -29.927 1.00 92.31 95 ILE A O 1
ATOM 745 N N . SER A 1 96 ? 21.082 11.453 -30.038 1.00 90.69 96 SER A N 1
ATOM 746 C CA . SER A 1 96 ? 20.844 11.590 -31.478 1.00 90.69 96 SER A CA 1
ATOM 747 C C . SER A 1 96 ? 20.121 12.892 -31.826 1.00 90.69 96 SER A C 1
ATOM 749 O O . SER A 1 96 ? 20.505 13.537 -32.795 1.00 90.69 96 SER A O 1
ATOM 751 N N . LEU A 1 97 ? 19.101 13.279 -31.054 1.00 90.69 97 LEU A N 1
ATOM 752 C CA . LEU A 1 97 ? 18.351 14.523 -31.255 1.00 90.69 97 LEU A CA 1
ATOM 753 C C . LEU A 1 97 ? 19.188 15.766 -30.940 1.00 90.69 97 LEU A C 1
ATOM 755 O O . LEU A 1 97 ? 19.047 16.774 -31.622 1.00 90.69 97 LEU A O 1
ATOM 759 N N . ASP A 1 98 ? 20.060 15.697 -29.934 1.00 91.38 98 ASP A N 1
ATOM 760 C CA . ASP A 1 98 ? 20.972 16.795 -29.604 1.00 91.38 98 ASP A CA 1
ATOM 761 C C . ASP A 1 98 ? 22.037 16.980 -30.697 1.00 91.38 98 ASP A C 1
ATOM 763 O O . ASP A 1 98 ? 22.428 18.104 -31.008 1.00 91.38 98 ASP A O 1
ATOM 767 N N . ARG A 1 99 ? 22.507 15.876 -31.297 1.00 93.19 99 ARG A N 1
ATOM 768 C CA . ARG A 1 99 ? 23.500 15.902 -32.381 1.00 93.19 99 ARG A CA 1
ATOM 769 C C . ARG A 1 99 ? 22.906 16.353 -33.713 1.00 93.19 99 ARG A C 1
ATOM 771 O O . ARG A 1 99 ? 23.565 17.093 -34.438 1.00 93.19 99 ARG A O 1
ATOM 778 N N . ASP A 1 100 ? 21.715 15.866 -34.045 1.00 89.25 100 ASP A N 1
ATOM 779 C CA . ASP A 1 100 ? 21.008 16.181 -35.285 1.00 89.25 100 ASP A CA 1
ATOM 780 C C . ASP A 1 100 ? 19.568 16.605 -34.955 1.00 89.25 100 ASP A C 1
ATOM 782 O O . ASP A 1 100 ? 18.643 15.779 -34.951 1.00 89.25 100 ASP A O 1
ATOM 786 N N . PRO A 1 101 ? 19.373 17.884 -34.583 1.00 83.19 101 PRO A N 1
ATOM 787 C CA . PRO A 1 101 ? 18.063 18.382 -34.215 1.00 83.19 101 PRO A CA 1
ATOM 788 C C . PRO A 1 101 ? 17.132 18.300 -35.419 1.00 83.19 101 PRO A C 1
ATOM 790 O O . PRO A 1 101 ? 17.387 18.878 -36.477 1.00 83.19 101 PRO A O 1
ATOM 793 N N . ALA A 1 102 ? 16.013 17.593 -35.243 1.00 72.81 102 ALA A N 1
ATOM 794 C CA . ALA A 1 102 ? 15.020 17.465 -36.296 1.00 72.81 102 ALA A CA 1
ATOM 795 C C . ALA A 1 102 ? 14.564 18.859 -36.776 1.00 72.81 102 ALA A C 1
ATOM 797 O O . ALA A 1 102 ? 14.335 19.752 -35.951 1.00 72.81 102 ALA A O 1
ATOM 798 N N . PRO A 1 103 ? 14.378 19.059 -38.094 1.00 75.19 103 PRO A N 1
ATOM 799 C CA . PRO A 1 103 ? 13.849 20.312 -38.612 1.00 75.19 103 PRO A CA 1
ATOM 800 C C . PRO A 1 103 ? 12.488 20.594 -37.972 1.00 75.19 103 PRO A C 1
ATOM 802 O O . PRO A 1 103 ? 11.712 19.666 -37.722 1.00 75.19 103 PRO A O 1
ATOM 805 N N . ALA A 1 104 ? 12.197 21.873 -37.709 1.00 76.06 104 ALA A N 1
ATOM 806 C CA . ALA A 1 104 ? 10.956 22.292 -37.067 1.00 76.06 104 ALA A CA 1
ATOM 807 C C . ALA A 1 104 ? 9.758 21.595 -37.729 1.00 76.06 104 ALA A C 1
ATOM 809 O O . ALA A 1 104 ? 9.476 21.809 -38.914 1.00 76.06 104 ALA A O 1
ATOM 810 N N . ARG A 1 105 ? 9.077 20.720 -36.973 1.00 70.06 105 ARG A N 1
ATOM 811 C CA . ARG A 1 105 ? 7.888 20.022 -37.466 1.00 70.06 105 ARG A CA 1
ATOM 812 C C . ARG A 1 105 ? 6.870 21.081 -37.858 1.00 70.06 105 ARG A C 1
ATOM 814 O O . ARG A 1 105 ? 6.321 21.771 -37.002 1.00 70.06 105 ARG A O 1
ATOM 821 N N . ARG A 1 106 ? 6.602 21.197 -39.157 1.00 71.88 106 ARG A N 1
ATOM 822 C CA . ARG A 1 106 ? 5.426 21.919 -39.629 1.00 71.88 106 ARG A CA 1
ATOM 823 C C . ARG A 1 106 ? 4.227 21.096 -39.190 1.00 71.88 106 ARG A C 1
ATOM 825 O O . ARG A 1 106 ? 4.059 19.965 -39.645 1.00 71.88 106 ARG A O 1
ATOM 832 N N . LEU A 1 107 ? 3.447 21.631 -38.256 1.00 73.31 107 LEU A N 1
ATOM 833 C CA . LEU A 1 107 ? 2.148 21.061 -37.936 1.00 73.31 107 LEU A CA 1
ATOM 834 C C . LEU A 1 107 ? 1.350 21.021 -39.239 1.00 73.31 107 LEU A C 1
ATOM 836 O O . LEU A 1 107 ? 1.273 22.017 -39.962 1.00 73.31 107 LEU A O 1
ATOM 840 N N . ARG A 1 108 ? 0.828 19.842 -39.573 1.00 72.06 108 ARG A N 1
ATOM 841 C CA . ARG A 1 108 ? -0.111 19.709 -40.680 1.00 72.06 108 ARG A CA 1
ATOM 842 C C . ARG A 1 108 ? -1.345 20.507 -40.267 1.00 72.06 108 ARG A C 1
ATOM 844 O O . ARG A 1 108 ? -1.892 20.247 -39.201 1.00 72.06 108 ARG A O 1
ATOM 851 N N . ALA A 1 109 ? -1.717 21.517 -41.047 1.00 72.56 109 ALA A N 1
ATOM 852 C CA . ALA A 1 109 ? -3.007 22.157 -40.856 1.00 72.56 109 ALA A CA 1
ATOM 853 C C . ALA A 1 109 ? -4.065 21.121 -41.244 1.00 72.56 109 ALA A C 1
ATOM 855 O O . ALA A 1 109 ? -4.070 20.671 -42.393 1.00 72.56 109 ALA A O 1
ATOM 856 N N . ASP A 1 110 ? -4.884 20.702 -40.283 1.00 71.38 110 ASP A N 1
ATOM 857 C CA . ASP A 1 110 ? -6.124 20.008 -40.608 1.00 71.38 110 ASP A CA 1
ATOM 858 C C . ASP A 1 110 ? -7.017 21.026 -41.324 1.00 71.38 110 ASP A C 1
ATOM 860 O O . ASP A 1 110 ? -7.302 22.102 -40.790 1.00 71.38 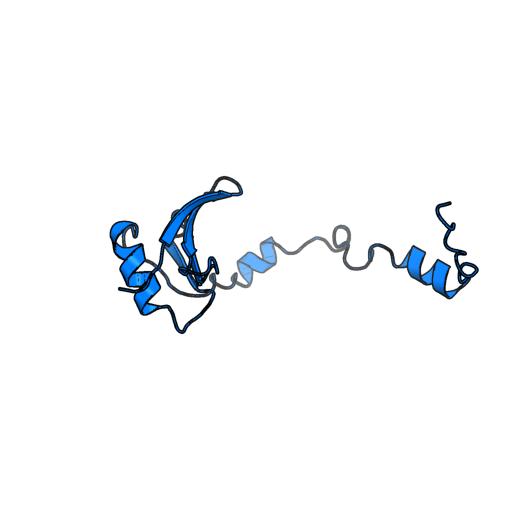110 ASP A O 1
ATOM 864 N N . ALA A 1 111 ? -7.341 20.713 -42.576 1.00 61.31 111 ALA A N 1
ATOM 865 C CA . ALA A 1 111 ? -8.254 21.462 -43.428 1.00 61.31 111 ALA A CA 1
ATOM 866 C C . ALA A 1 111 ? -9.588 20.720 -43.512 1.00 61.31 111 ALA A C 1
ATOM 868 O O . ALA A 1 111 ? -9.548 19.468 -43.558 1.00 61.31 111 ALA A O 1
#